Protein AF-A0AAV6MCG4-F1 (afdb_monomer_lite)

Secondary structure (DSSP, 8-state):
-HHHHHHHTTSS------SSGGG-SS-----SS-B-SS-GGGSB-HHHHHHHHHHHHTTPPPPS-TTSTT-S---TT----S--HHHHHHHHHHH--

Radius of gyration: 13.66 Å; chains: 1; bounding box: 37×23×35 Å

Structure (mmCIF, N/CA/C/O backbone):
data_AF-A0AAV6MCG4-F1
#
_entry.id   AF-A0AAV6MCG4-F1
#
loop_
_atom_site.group_PDB
_atom_site.id
_atom_site.type_symbol
_atom_site.label_atom_id
_atom_site.label_alt_id
_atom_site.label_comp_id
_atom_site.label_asym_id
_atom_site.label_entity_id
_atom_site.label_seq_id
_atom_site.pdbx_PDB_ins_code
_atom_site.Cartn_x
_atom_site.Cartn_y
_atom_site.Cartn_z
_atom_site.occupancy
_atom_site.B_iso_or_equiv
_atom_site.auth_seq_id
_atom_site.auth_comp_id
_atom_site.auth_asym_id
_atom_site.auth_atom_id
_atom_site.pdbx_PDB_model_num
ATOM 1 N N . MET A 1 1 ? 3.632 10.395 3.643 1.00 73.31 1 MET A N 1
ATOM 2 C CA . MET A 1 1 ? 4.160 9.580 2.519 1.00 73.31 1 MET A CA 1
ATOM 3 C C . MET A 1 1 ? 2.946 9.158 1.725 1.00 73.31 1 MET A C 1
ATOM 5 O O . MET A 1 1 ? 2.033 8.630 2.344 1.00 73.31 1 MET A O 1
ATOM 9 N N . ARG A 1 2 ? 2.938 9.380 0.406 1.00 88.75 2 ARG A N 1
ATOM 10 C CA . ARG A 1 2 ? 1.736 9.246 -0.433 1.00 88.75 2 ARG A CA 1
ATOM 11 C C . ARG A 1 2 ? 1.072 7.871 -0.396 1.00 88.75 2 ARG A C 1
ATOM 13 O O . ARG A 1 2 ? -0.136 7.799 -0.520 1.00 88.75 2 ARG A O 1
ATOM 20 N N . ALA A 1 3 ? 1.822 6.801 -0.139 1.00 91.38 3 ALA A N 1
ATOM 21 C CA . ALA A 1 3 ? 1.252 5.460 -0.033 1.00 91.38 3 ALA A CA 1
ATOM 22 C C . ALA A 1 3 ? 0.146 5.341 1.040 1.00 91.38 3 ALA A C 1
ATOM 24 O O . ALA A 1 3 ? -0.876 4.711 0.789 1.00 91.38 3 ALA A O 1
ATOM 25 N N . PHE A 1 4 ? 0.308 5.987 2.203 1.00 92.62 4 PHE A N 1
ATOM 26 C CA . PHE A 1 4 ? -0.755 6.032 3.217 1.00 92.62 4 PHE A CA 1
ATOM 27 C C . PHE A 1 4 ? -1.950 6.856 2.728 1.00 92.62 4 PHE A C 1
ATOM 29 O O . PHE A 1 4 ? -3.073 6.382 2.816 1.00 92.62 4 PHE A O 1
ATOM 36 N N . GLU A 1 5 ? -1.703 8.025 2.129 1.00 94.38 5 GLU A N 1
ATOM 37 C CA . GLU A 1 5 ? -2.747 8.894 1.556 1.00 94.38 5 GLU A CA 1
ATOM 38 C C . GLU A 1 5 ? -3.571 8.157 0.480 1.00 94.38 5 GLU A C 1
ATOM 40 O O . GLU A 1 5 ? -4.787 8.311 0.416 1.00 94.38 5 GLU A O 1
ATOM 45 N N . THR A 1 6 ? -2.938 7.306 -0.337 1.00 95.06 6 THR A N 1
ATOM 46 C CA . THR A 1 6 ? -3.628 6.461 -1.322 1.00 95.06 6 THR A CA 1
ATOM 47 C C . THR A 1 6 ? -4.578 5.467 -0.652 1.00 95.06 6 THR A C 1
ATOM 49 O O . THR A 1 6 ? -5.700 5.300 -1.130 1.00 95.06 6 THR A O 1
ATOM 52 N N . TRP A 1 7 ? -4.177 4.826 0.450 1.00 95.31 7 TRP A N 1
ATOM 53 C CA . TRP A 1 7 ? -5.071 3.940 1.202 1.00 95.31 7 TRP A CA 1
ATOM 54 C C . TRP A 1 7 ? -6.188 4.717 1.916 1.00 95.31 7 TRP A C 1
ATOM 56 O O . TRP A 1 7 ? -7.336 4.286 1.847 1.00 95.31 7 TRP A O 1
ATOM 66 N N . GLU A 1 8 ? -5.914 5.880 2.518 1.00 94.75 8 GLU A N 1
ATOM 67 C CA . GLU A 1 8 ? -6.956 6.741 3.123 1.00 94.75 8 GLU A CA 1
ATOM 68 C C . GLU A 1 8 ? -7.993 7.193 2.101 1.00 94.75 8 GLU A C 1
ATOM 70 O O . GLU A 1 8 ? -9.185 7.184 2.376 1.00 94.75 8 GLU A O 1
ATOM 75 N N . ALA A 1 9 ? -7.560 7.569 0.897 1.00 93.81 9 ALA A N 1
ATOM 76 C CA . ALA A 1 9 ? -8.462 8.058 -0.141 1.00 93.81 9 ALA A CA 1
ATOM 77 C C . ALA A 1 9 ? -9.412 6.975 -0.688 1.00 93.81 9 ALA A C 1
ATOM 79 O O . ALA A 1 9 ? -10.388 7.305 -1.360 1.00 93.81 9 ALA A O 1
ATOM 80 N N . ASN A 1 10 ? -9.119 5.695 -0.437 1.00 93.06 10 ASN A N 1
ATOM 81 C CA . ASN A 1 10 ? -9.840 4.550 -0.998 1.00 93.06 10 ASN A CA 1
ATOM 82 C C . ASN A 1 10 ? -10.440 3.617 0.066 1.00 93.06 10 ASN A C 1
ATOM 84 O O . ASN A 1 10 ? -10.999 2.575 -0.278 1.00 93.06 10 ASN A O 1
ATOM 88 N N . THR A 1 11 ? -10.322 3.978 1.343 1.00 90.88 11 THR A N 1
ATOM 89 C CA . THR A 1 11 ? -10.866 3.240 2.487 1.00 90.88 11 THR A CA 1
ATOM 90 C C . THR A 1 11 ? -11.438 4.230 3.503 1.00 90.88 11 THR A C 1
ATOM 92 O O . THR A 1 11 ? -11.350 5.439 3.327 1.00 90.88 11 THR A O 1
ATOM 95 N N . HIS A 1 12 ? -12.015 3.737 4.595 1.00 90.56 12 HIS A N 1
ATOM 96 C CA . HIS A 1 12 ? -12.406 4.574 5.734 1.00 90.56 12 HIS A CA 1
ATOM 97 C C . HIS A 1 12 ? -11.292 4.713 6.786 1.00 90.56 12 HIS A C 1
ATOM 99 O O . HIS A 1 12 ? -11.537 5.248 7.870 1.00 90.56 12 HIS A O 1
ATOM 105 N N . PHE A 1 13 ? -10.087 4.203 6.512 1.00 90.50 13 PHE A N 1
ATOM 106 C CA . PHE A 1 13 ? -8.962 4.346 7.426 1.00 90.50 13 PHE A CA 1
ATOM 107 C C . PHE A 1 13 ? -8.417 5.770 7.413 1.00 90.50 13 PHE A C 1
ATOM 109 O O . PHE A 1 13 ? -8.402 6.456 6.394 1.00 90.50 13 PHE A O 1
ATOM 116 N N . THR A 1 14 ? -7.898 6.175 8.565 1.00 91.81 14 THR A N 1
ATOM 117 C CA . THR A 1 14 ? -7.075 7.372 8.714 1.00 91.81 14 THR A CA 1
ATOM 118 C C . THR A 1 14 ? -5.756 6.959 9.338 1.00 91.81 14 THR A C 1
ATOM 120 O O . THR A 1 14 ? -5.749 6.293 10.375 1.00 91.81 14 THR A O 1
ATOM 123 N N . PHE A 1 15 ? -4.650 7.385 8.754 1.00 90.62 15 PHE A N 1
ATOM 124 C CA . PHE A 1 15 ? -3.312 7.192 9.273 1.00 90.62 15 PHE A CA 1
ATOM 125 C C . PHE A 1 15 ? -2.777 8.518 9.802 1.00 90.62 15 PHE A C 1
ATOM 127 O O . PHE A 1 15 ? -3.094 9.618 9.354 1.00 90.62 15 PHE A O 1
ATOM 134 N N . SER A 1 16 ? -1.918 8.416 10.804 1.00 90.44 16 SER A N 1
ATOM 135 C CA . SER A 1 16 ? -1.179 9.563 11.302 1.00 90.44 16 SER A CA 1
ATOM 136 C C . SER A 1 16 ? 0.242 9.136 11.609 1.00 90.44 16 SER A C 1
ATOM 138 O O . SER A 1 16 ? 0.503 8.010 12.036 1.00 90.44 16 SER A O 1
ATOM 140 N N . GLN A 1 17 ? 1.193 10.028 11.348 1.00 88.06 17 GLN A N 1
ATOM 141 C CA . GLN A 1 17 ? 2.580 9.741 11.658 1.00 88.06 17 GLN A CA 1
ATOM 142 C C . GLN A 1 17 ? 2.797 9.868 13.166 1.00 88.06 17 GLN A C 1
ATOM 144 O O . GLN A 1 17 ? 2.676 10.952 13.736 1.00 88.06 17 GLN A O 1
ATOM 149 N N . SER A 1 18 ? 3.186 8.767 13.803 1.00 86.44 18 SER A N 1
ATOM 150 C CA . SER A 1 18 ? 3.647 8.791 15.187 1.00 86.44 18 SER A CA 1
ATOM 151 C C . SER A 1 18 ? 5.115 9.220 15.268 1.00 86.44 18 SER A C 1
ATOM 153 O O . SER A 1 18 ? 5.963 8.746 14.512 1.00 86.44 18 SER A O 1
ATOM 155 N N . ALA A 1 19 ? 5.440 10.073 16.244 1.00 84.31 19 ALA A N 1
ATOM 156 C CA . ALA A 1 19 ? 6.819 10.455 16.558 1.00 84.31 19 ALA A CA 1
ATOM 157 C C . ALA A 1 19 ? 7.591 9.367 17.334 1.00 84.31 19 ALA A C 1
ATOM 159 O O . ALA A 1 19 ? 8.792 9.507 17.565 1.00 84.31 19 ALA A O 1
ATOM 160 N N . ARG A 1 20 ? 6.911 8.303 17.786 1.00 80.06 20 ARG A N 1
ATOM 161 C CA . ARG A 1 20 ? 7.501 7.208 18.566 1.00 80.06 20 ARG A CA 1
ATOM 162 C C . ARG A 1 20 ? 7.076 5.858 18.009 1.00 80.06 20 ARG A C 1
ATOM 164 O O . ARG A 1 20 ? 5.896 5.627 17.761 1.00 80.06 20 ARG A O 1
ATOM 171 N N . VAL A 1 21 ? 8.039 4.945 17.902 1.00 75.94 21 VAL A N 1
ATOM 172 C CA . VAL A 1 21 ? 7.797 3.567 17.444 1.00 75.94 21 VAL A CA 1
ATOM 173 C C . VAL A 1 21 ? 6.885 2.804 18.409 1.00 75.94 21 VAL A C 1
ATOM 175 O O . VAL A 1 21 ? 6.076 2.005 17.967 1.00 75.94 21 VAL A O 1
ATOM 178 N N . GLN A 1 22 ? 6.951 3.084 19.718 1.00 80.69 22 GLN A N 1
ATOM 179 C CA . GLN A 1 22 ? 6.136 2.370 20.716 1.00 80.69 22 GLN A CA 1
ATOM 180 C C . GLN A 1 22 ? 4.628 2.648 20.617 1.00 80.69 22 GLN A C 1
ATOM 182 O O . GLN A 1 22 ? 3.848 1.949 21.253 1.00 80.69 22 GLN A O 1
ATOM 187 N N . THR A 1 23 ? 4.223 3.688 19.888 1.00 76.56 23 THR A N 1
ATOM 188 C CA . THR A 1 23 ? 2.819 4.106 19.760 1.00 76.56 23 THR A CA 1
ATOM 189 C C . THR A 1 23 ? 2.311 4.009 18.325 1.00 76.56 23 THR A C 1
ATOM 191 O O . THR A 1 23 ? 1.244 4.532 18.034 1.00 76.56 23 THR A O 1
ATOM 194 N N . ALA A 1 24 ? 3.090 3.417 17.417 1.00 79.44 24 ALA A N 1
ATOM 195 C CA . ALA A 1 24 ? 2.686 3.213 16.033 1.00 79.44 24 ALA A CA 1
ATOM 196 C C . ALA A 1 24 ? 2.065 1.822 15.866 1.00 79.44 24 ALA A C 1
ATOM 198 O O . ALA A 1 24 ? 2.649 0.840 16.320 1.00 79.44 24 ALA A O 1
ATOM 199 N N . ASP A 1 25 ? 0.933 1.738 15.167 1.00 78.75 25 ASP A N 1
ATOM 200 C CA . ASP A 1 25 ? 0.317 0.452 14.809 1.00 78.75 25 ASP A CA 1
ATOM 201 C C . ASP A 1 25 ? 1.079 -0.248 13.672 1.00 78.75 25 ASP A C 1
ATOM 203 O O . ASP A 1 25 ? 1.174 -1.472 13.630 1.00 78.75 25 ASP A O 1
ATOM 207 N N . ILE A 1 26 ? 1.670 0.538 12.764 1.00 77.62 26 ILE A N 1
ATOM 208 C CA . ILE A 1 26 ? 2.469 0.057 11.633 1.00 77.62 26 ILE A CA 1
ATOM 209 C C . ILE A 1 26 ? 3.857 0.696 11.707 1.00 77.62 26 ILE A C 1
ATOM 211 O O . ILE A 1 26 ? 3.999 1.921 11.657 1.00 77.62 26 ILE A O 1
ATOM 215 N N . LEU A 1 27 ? 4.896 -0.139 11.791 1.00 78.81 27 LEU A N 1
ATOM 216 C CA . LEU A 1 27 ? 6.290 0.279 11.659 1.00 78.81 27 LEU A CA 1
ATOM 217 C C . LEU A 1 27 ? 6.769 0.009 10.230 1.00 78.81 27 LEU A C 1
ATOM 219 O O . LEU A 1 27 ? 6.749 -1.128 9.774 1.00 78.81 27 LEU A O 1
ATOM 223 N N . PHE A 1 28 ? 7.249 1.048 9.548 1.00 75.12 28 PHE A N 1
ATOM 224 C CA . PHE A 1 28 ? 7.831 0.940 8.212 1.00 75.12 28 PHE A CA 1
ATOM 225 C C . PHE A 1 28 ? 9.333 1.237 8.279 1.00 75.12 28 PHE A C 1
ATOM 227 O O . PHE A 1 28 ? 9.731 2.364 8.582 1.00 75.12 28 PHE A O 1
ATOM 234 N N . SER A 1 29 ? 10.173 0.234 8.023 1.00 73.94 29 SER A N 1
ATOM 235 C CA . SER A 1 29 ? 11.636 0.361 8.029 1.00 73.94 29 SER A CA 1
ATOM 236 C C . SER A 1 29 ? 12.231 -0.012 6.677 1.00 73.94 29 SER A C 1
ATOM 238 O O . SER A 1 29 ? 11.757 -0.931 6.017 1.00 73.94 29 SER A O 1
ATOM 240 N N . LEU A 1 30 ? 13.301 0.681 6.285 1.00 69.12 30 LEU A N 1
ATOM 241 C CA . LEU A 1 30 ? 14.010 0.433 5.034 1.00 69.12 30 LEU A CA 1
ATOM 242 C C . LEU A 1 30 ? 15.357 -0.224 5.304 1.00 69.12 30 LEU A C 1
ATOM 244 O O . LEU A 1 30 ? 16.178 0.306 6.049 1.00 69.12 30 LEU A O 1
ATOM 248 N N . GLU A 1 31 ? 15.572 -1.359 4.654 1.00 65.38 31 GLU A N 1
ATOM 249 C CA . GLU A 1 31 ? 16.837 -2.093 4.621 1.00 65.38 31 GLU A CA 1
ATOM 250 C C . GLU A 1 31 ? 17.595 -1.795 3.306 1.00 65.38 31 GLU A C 1
ATOM 252 O O . GLU A 1 31 ? 17.132 -0.997 2.485 1.00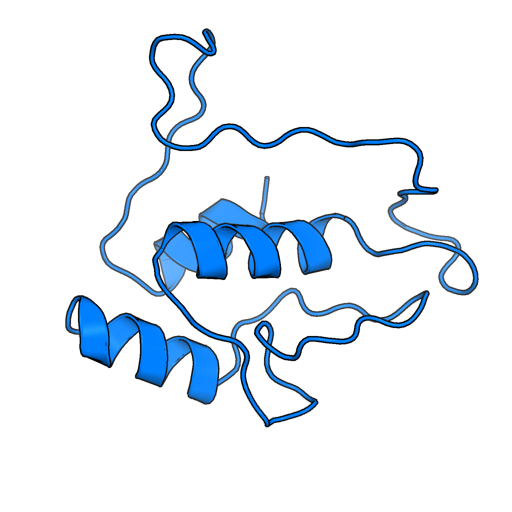 65.38 31 GLU A O 1
ATOM 257 N N . LYS A 1 32 ? 18.773 -2.425 3.149 1.00 56.47 32 LYS A N 1
ATOM 258 C CA . LYS A 1 32 ? 19.922 -2.220 2.223 1.00 56.47 32 LYS A CA 1
ATOM 259 C C . LYS A 1 32 ? 19.657 -2.050 0.704 1.00 56.47 32 LYS A C 1
ATOM 261 O O . LYS A 1 32 ? 20.584 -2.161 -0.095 1.00 56.47 32 LYS A O 1
ATOM 266 N N . GLU A 1 33 ? 18.441 -1.780 0.267 1.00 61.50 33 GLU A N 1
ATOM 267 C CA . GLU A 1 33 ? 18.111 -1.608 -1.145 1.00 61.50 33 GLU A CA 1
ATOM 268 C C . GLU A 1 33 ? 18.419 -0.201 -1.672 1.00 61.50 33 GLU A C 1
ATOM 270 O O . GLU A 1 33 ? 18.511 0.792 -0.942 1.00 61.50 33 GLU A O 1
ATOM 275 N N . THR A 1 34 ? 18.584 -0.106 -2.993 1.00 63.72 34 THR A N 1
ATOM 276 C CA . THR A 1 34 ? 18.844 1.171 -3.665 1.00 63.72 34 THR A CA 1
ATOM 277 C C . THR A 1 34 ? 17.521 1.864 -3.990 1.00 63.72 34 TH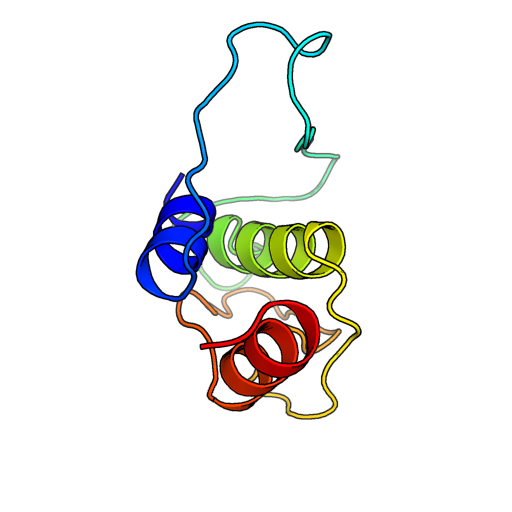R A C 1
ATOM 279 O O . THR A 1 34 ? 16.973 1.724 -5.081 1.00 63.72 34 THR A O 1
ATOM 282 N N . TRP A 1 35 ? 17.008 2.635 -3.036 1.00 62.56 35 TRP A N 1
ATOM 283 C CA . TRP A 1 35 ? 15.775 3.414 -3.182 1.00 62.56 35 TRP A CA 1
ATOM 284 C C . TRP A 1 35 ? 16.020 4.735 -3.919 1.00 62.56 35 TRP A C 1
ATOM 286 O O . TRP A 1 35 ? 17.099 5.332 -3.821 1.00 62.56 35 TRP A O 1
ATOM 296 N N . GLY A 1 36 ? 15.035 5.243 -4.656 1.00 59.50 36 GLY A N 1
ATOM 297 C CA . GLY A 1 36 ? 15.126 6.590 -5.218 1.00 59.50 36 GLY A CA 1
ATOM 298 C C . GLY A 1 36 ? 13.892 7.021 -5.997 1.00 59.50 36 GLY A C 1
ATOM 299 O O . GLY A 1 36 ? 13.196 6.201 -6.577 1.00 59.50 36 GLY A O 1
ATOM 300 N N . ARG A 1 37 ? 13.658 8.336 -6.031 1.00 54.72 37 ARG A N 1
ATOM 301 C CA . ARG A 1 37 ? 12.700 8.991 -6.930 1.00 54.72 37 ARG A CA 1
ATOM 302 C C . ARG A 1 37 ? 13.510 9.536 -8.115 1.00 54.72 37 ARG A C 1
ATOM 304 O O . ARG A 1 37 ? 14.295 10.459 -7.917 1.00 54.72 37 ARG A O 1
ATOM 311 N N . GLY A 1 38 ? 13.416 8.941 -9.306 1.00 65.00 38 GLY A N 1
ATOM 312 C CA . GLY A 1 38 ? 14.245 9.323 -10.469 1.00 65.00 38 GLY A CA 1
ATOM 313 C C . GLY A 1 38 ? 14.955 8.134 -11.124 1.00 65.00 38 GLY A C 1
ATOM 314 O O . GLY A 1 38 ? 14.375 7.061 -11.128 1.00 65.00 38 GLY A O 1
ATOM 315 N N . VAL A 1 39 ? 16.158 8.340 -11.706 1.00 53.84 39 VAL A N 1
ATOM 316 C CA . VAL A 1 39 ? 16.965 7.377 -12.520 1.00 53.84 39 VAL A CA 1
ATOM 317 C C . VAL A 1 39 ? 16.353 5.963 -12.616 1.00 53.84 39 VAL A C 1
ATOM 319 O O . VAL A 1 39 ? 16.733 5.074 -11.851 1.00 53.84 39 VAL A O 1
ATOM 322 N N . PRO A 1 40 ? 15.384 5.763 -13.533 1.00 56.19 40 PRO A N 1
ATOM 323 C CA . PRO A 1 40 ? 14.359 4.729 -13.374 1.00 56.19 40 PRO A CA 1
ATOM 324 C C . PRO A 1 40 ? 14.908 3.305 -13.383 1.00 56.19 40 PRO A C 1
ATOM 326 O O . PRO A 1 40 ? 14.406 2.431 -12.697 1.00 56.19 40 PRO A O 1
ATOM 329 N N . PHE A 1 41 ? 15.967 3.043 -14.139 1.00 60.25 41 PHE A N 1
ATOM 330 C CA . PHE A 1 41 ? 16.246 1.679 -14.586 1.00 60.25 41 PHE A CA 1
ATOM 331 C C . PHE A 1 41 ? 17.008 0.792 -13.589 1.00 60.25 41 PHE A C 1
ATOM 333 O O . PHE A 1 41 ? 17.201 -0.383 -13.880 1.00 60.25 41 PHE A O 1
ATOM 340 N N . LEU A 1 42 ? 17.445 1.317 -12.435 1.00 64.69 42 LEU A N 1
ATOM 341 C CA . LEU A 1 42 ? 18.257 0.565 -11.456 1.00 64.69 42 LEU A CA 1
ATOM 342 C C . LEU A 1 42 ? 17.778 0.699 -10.001 1.00 64.69 42 LEU A C 1
ATOM 344 O O . LEU A 1 42 ? 18.531 0.388 -9.079 1.00 64.69 42 LEU A O 1
ATOM 348 N N . ARG A 1 43 ? 16.571 1.224 -9.767 1.00 74.06 43 ARG A N 1
ATOM 349 C CA . ARG A 1 43 ? 16.047 1.449 -8.412 1.00 74.06 43 ARG A CA 1
ATOM 350 C C . ARG A 1 43 ? 14.619 0.953 -8.287 1.00 74.06 43 ARG A C 1
AT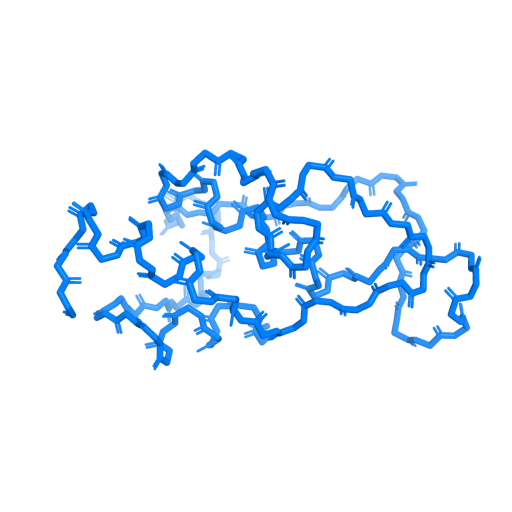OM 352 O O . ARG A 1 43 ? 13.850 1.010 -9.248 1.00 74.06 43 ARG A O 1
ATOM 359 N N . TYR A 1 44 ? 14.278 0.488 -7.092 1.00 79.25 44 TYR A N 1
ATOM 360 C CA . TYR A 1 44 ? 12.889 0.259 -6.721 1.00 79.25 44 TYR A CA 1
ATOM 361 C C . TYR A 1 44 ? 12.235 1.592 -6.369 1.00 79.25 44 TYR A C 1
ATOM 363 O O . TYR A 1 44 ? 12.823 2.426 -5.667 1.00 79.25 44 TYR A O 1
ATOM 371 N N . ASP A 1 45 ? 11.013 1.784 -6.856 1.00 85.81 45 ASP A N 1
ATOM 372 C CA . ASP A 1 45 ? 10.198 2.920 -6.461 1.00 85.81 45 ASP A CA 1
ATOM 373 C C . ASP A 1 45 ? 9.675 2.698 -5.035 1.00 85.81 45 ASP A C 1
ATOM 375 O O . ASP A 1 45 ? 8.886 1.791 -4.765 1.00 85.81 45 ASP A O 1
ATOM 379 N N . LEU A 1 46 ? 10.163 3.523 -4.108 1.00 86.12 46 LEU A N 1
ATOM 380 C CA . LEU A 1 46 ? 9.861 3.403 -2.682 1.00 86.12 46 LEU A CA 1
ATOM 381 C C . LEU A 1 46 ? 8.362 3.559 -2.389 1.00 86.12 46 LEU A C 1
ATOM 383 O O . LEU A 1 46 ? 7.849 2.905 -1.489 1.00 86.12 46 LEU A O 1
ATOM 387 N N . GLU A 1 47 ? 7.666 4.425 -3.127 1.00 89.88 47 GLU A N 1
ATOM 388 C CA . GLU A 1 47 ? 6.230 4.646 -2.934 1.00 89.88 47 GLU A CA 1
ATOM 389 C C . GLU A 1 47 ? 5.429 3.403 -3.327 1.00 89.88 47 GLU A C 1
ATOM 391 O O . GLU A 1 47 ? 4.541 2.992 -2.587 1.00 89.88 47 GLU A O 1
ATOM 396 N N . SER A 1 48 ? 5.811 2.762 -4.429 1.00 90.94 48 SER A N 1
ATOM 397 C CA . SER A 1 48 ? 5.187 1.537 -4.927 1.00 90.94 48 SER A CA 1
ATOM 398 C C . SER A 1 48 ? 5.395 0.353 -3.981 1.00 90.94 48 SER A C 1
ATOM 400 O O . SER A 1 48 ? 4.449 -0.381 -3.702 1.00 90.94 48 SER A O 1
ATOM 402 N N . VAL A 1 49 ? 6.610 0.182 -3.443 1.00 90.62 49 VAL A N 1
ATOM 403 C CA . VAL A 1 49 ? 6.876 -0.856 -2.431 1.00 90.62 49 VAL A CA 1
ATOM 404 C C . VAL A 1 49 ? 6.133 -0.549 -1.133 1.00 90.62 49 VAL A C 1
ATOM 406 O O . VAL A 1 49 ? 5.485 -1.428 -0.580 1.00 90.62 49 VAL A O 1
ATOM 409 N N . ALA A 1 50 ? 6.148 0.703 -0.668 1.00 92.06 50 ALA A N 1
ATOM 410 C CA . ALA A 1 50 ? 5.409 1.074 0.534 1.00 92.06 50 ALA A CA 1
ATOM 411 C C . ALA A 1 50 ? 3.903 0.817 0.396 1.00 92.06 50 ALA A C 1
ATOM 413 O O . ALA A 1 50 ? 3.284 0.321 1.333 1.00 92.06 50 ALA A O 1
ATOM 414 N N . LEU A 1 51 ? 3.315 1.119 -0.766 1.00 94.88 51 LEU A N 1
ATOM 415 C CA . LEU A 1 51 ? 1.897 0.880 -1.021 1.00 94.88 51 LEU A CA 1
ATOM 416 C C . LEU A 1 51 ? 1.545 -0.616 -0.939 1.00 94.88 51 LEU A C 1
ATOM 418 O O . LEU A 1 51 ? 0.520 -0.948 -0.345 1.00 94.88 51 LEU A O 1
ATOM 422 N N . HIS A 1 52 ? 2.422 -1.489 -1.452 1.00 95.44 52 HIS A N 1
ATOM 423 C CA . HIS A 1 52 ? 2.306 -2.951 -1.367 1.00 95.44 52 HIS A CA 1
ATOM 424 C C . HIS A 1 52 ? 2.371 -3.463 0.078 1.00 95.44 52 HIS A C 1
ATOM 426 O O . HIS A 1 52 ? 1.463 -4.152 0.538 1.00 95.44 52 HIS A O 1
ATOM 432 N N . GLU A 1 53 ? 3.401 -3.072 0.831 1.00 93.75 53 GLU A N 1
ATOM 433 C CA . GLU A 1 53 ? 3.582 -3.546 2.209 1.00 93.75 53 GLU A CA 1
ATOM 434 C C . GLU A 1 53 ? 2.489 -3.034 3.157 1.00 93.75 53 GLU A C 1
ATOM 436 O O . GLU A 1 53 ? 2.067 -3.746 4.069 1.00 93.75 53 GLU A O 1
ATOM 441 N N . ILE A 1 54 ? 1.969 -1.820 2.932 1.00 95.00 54 ILE A N 1
ATOM 442 C CA . ILE A 1 54 ? 0.797 -1.339 3.676 1.00 95.00 54 ILE A CA 1
ATOM 443 C C . ILE A 1 54 ? -0.423 -2.217 3.366 1.00 95.00 54 ILE A C 1
ATOM 445 O O . ILE A 1 54 ? -1.173 -2.536 4.282 1.00 95.00 54 ILE A O 1
ATOM 449 N N . GLY A 1 55 ? -0.599 -2.678 2.123 1.00 96.25 55 GLY A N 1
ATOM 450 C CA . GLY A 1 55 ? -1.650 -3.640 1.782 1.00 96.25 55 GLY A CA 1
ATOM 451 C C . GLY A 1 55 ? -1.557 -4.928 2.609 1.00 96.25 55 GLY A C 1
ATOM 452 O O . GLY A 1 55 ? -2.560 -5.367 3.171 1.00 96.25 55 GLY A O 1
ATOM 453 N N . HIS A 1 56 ? -0.354 -5.486 2.780 1.00 96.44 56 HIS A N 1
ATOM 454 C CA . HIS A 1 56 ? -0.133 -6.625 3.681 1.00 96.44 56 HIS A CA 1
ATOM 455 C C . HIS A 1 56 ? -0.442 -6.303 5.144 1.00 96.44 56 HIS A C 1
ATOM 457 O O . HIS A 1 56 ? -1.077 -7.111 5.823 1.00 96.44 56 HIS A O 1
ATOM 463 N N . ALA A 1 57 ? -0.048 -5.124 5.630 1.00 94.25 57 ALA A N 1
ATOM 464 C CA . ALA A 1 57 ? -0.383 -4.679 6.984 1.00 94.25 57 ALA A CA 1
ATOM 465 C C . ALA A 1 57 ? -1.904 -4.533 7.195 1.00 94.25 57 ALA A C 1
ATOM 467 O O . ALA A 1 57 ? -2.397 -4.765 8.297 1.00 94.25 57 ALA A O 1
ATOM 468 N N . LEU A 1 58 ? -2.649 -4.211 6.132 1.00 94.69 58 LEU A N 1
ATOM 469 C CA . LEU A 1 58 ? -4.115 -4.183 6.092 1.00 94.69 58 LEU A CA 1
ATOM 470 C C . LEU A 1 58 ? -4.745 -5.562 5.804 1.00 94.69 58 LEU A C 1
ATOM 472 O O . LEU A 1 58 ? -5.955 -5.667 5.635 1.00 94.69 58 LEU A O 1
ATOM 476 N N . GLY A 1 59 ? -3.957 -6.637 5.744 1.00 95.88 59 GLY A N 1
ATOM 477 C CA . GLY A 1 59 ? -4.458 -8.007 5.616 1.00 95.88 59 GLY A CA 1
ATOM 478 C C . GLY A 1 59 ? -4.687 -8.503 4.186 1.00 95.88 59 GLY A C 1
ATOM 479 O O . GLY A 1 59 ? -5.281 -9.568 4.012 1.00 95.88 59 GLY A O 1
ATOM 480 N N . LEU A 1 60 ? -4.220 -7.787 3.158 1.00 97.56 60 LEU A N 1
ATOM 481 C CA . LEU A 1 60 ? -4.320 -8.255 1.774 1.00 97.56 60 LEU A CA 1
ATOM 482 C C . LEU A 1 60 ? -3.254 -9.317 1.483 1.00 97.56 60 LEU A C 1
ATOM 484 O O . LEU A 1 60 ? -2.087 -9.188 1.856 1.00 97.56 60 LEU A O 1
ATOM 488 N N . ALA A 1 61 ? -3.658 -10.362 0.764 1.00 97.31 61 ALA A N 1
ATOM 489 C CA . ALA A 1 61 ? -2.742 -11.330 0.173 1.00 97.31 61 ALA A CA 1
ATOM 490 C C . ALA A 1 61 ? -2.230 -10.836 -1.188 1.00 97.31 61 ALA A C 1
ATOM 492 O O . ALA A 1 61 ? -2.760 -9.886 -1.763 1.00 97.31 61 ALA A O 1
ATOM 493 N N . HIS A 1 62 ? -1.215 -11.517 -1.722 1.00 98.00 62 HIS A N 1
ATOM 494 C CA . HIS A 1 62 ? -0.752 -11.260 -3.080 1.00 98.00 62 HIS A CA 1
ATOM 495 C C . HIS A 1 62 ? -1.870 -11.449 -4.116 1.00 98.00 62 HIS A C 1
ATOM 497 O O . HIS A 1 62 ? -2.620 -12.427 -4.069 1.00 98.00 62 HIS A O 1
ATOM 503 N N . SER A 1 63 ? -1.914 -10.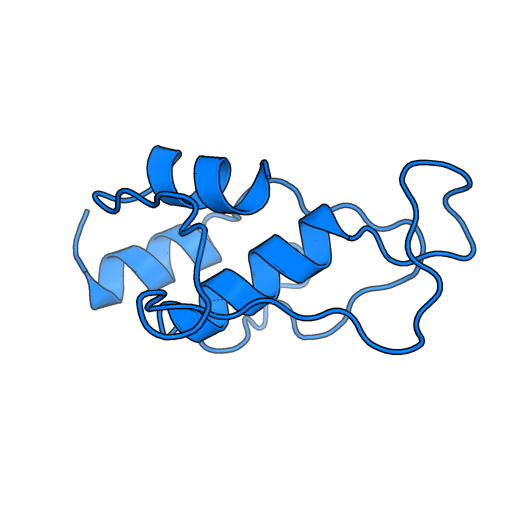547 -5.094 1.00 97.69 63 SER A N 1
ATOM 504 C CA . SER A 1 63 ? -2.751 -10.660 -6.285 1.00 97.69 63 SER A CA 1
ATOM 505 C C . SER A 1 63 ? -2.055 -11.496 -7.360 1.00 97.69 63 SER A C 1
ATOM 507 O O . SER A 1 63 ? -0.829 -11.499 -7.477 1.00 97.69 63 SER A O 1
ATOM 509 N N . ASN A 1 64 ? -2.851 -12.158 -8.202 1.00 97.44 64 ASN A N 1
ATOM 510 C CA . ASN A 1 64 ? -2.378 -12.810 -9.425 1.00 97.44 64 ASN A CA 1
ATOM 511 C C . ASN A 1 64 ? -2.431 -11.885 -10.659 1.00 97.44 64 ASN A C 1
ATOM 513 O O . ASN A 1 64 ? -2.089 -12.310 -11.766 1.00 97.44 64 ASN A O 1
ATOM 517 N N . ILE A 1 65 ? -2.866 -10.632 -10.495 1.00 97.38 65 ILE A N 1
ATOM 518 C CA . ILE A 1 65 ? -2.964 -9.642 -11.570 1.00 97.38 65 ILE A CA 1
ATOM 519 C C . ILE A 1 65 ? -1.697 -8.797 -11.578 1.00 97.38 65 ILE A C 1
ATOM 521 O O . ILE A 1 65 ? -1.450 -8.030 -10.657 1.00 97.38 65 ILE A O 1
ATOM 525 N N . LYS A 1 66 ? -0.905 -8.900 -12.652 1.00 95.00 66 LYS A N 1
ATOM 526 C CA . LYS A 1 66 ? 0.398 -8.221 -12.777 1.00 95.00 66 LYS A CA 1
ATOM 527 C C . LYS A 1 66 ? 0.343 -6.713 -12.571 1.00 95.00 66 LYS A C 1
ATOM 529 O O . LYS A 1 66 ? 1.322 -6.136 -12.106 1.00 95.00 66 LYS A O 1
ATOM 534 N N . ASP A 1 67 ? -0.774 -6.085 -12.916 1.00 94.44 67 ASP A N 1
ATOM 535 C CA . ASP A 1 67 ? -0.953 -4.639 -12.811 1.00 94.44 67 ASP A CA 1
ATOM 536 C C . ASP A 1 67 ? -1.426 -4.194 -11.421 1.00 94.44 67 ASP A C 1
ATOM 538 O O . ASP A 1 67 ? -1.214 -3.034 -11.072 1.00 94.44 67 ASP A O 1
ATOM 542 N N . ALA A 1 68 ? -1.905 -5.116 -10.579 1.00 97.25 68 ALA A N 1
ATOM 543 C CA . ALA A 1 68 ? -2.281 -4.831 -9.199 1.00 97.25 68 ALA A CA 1
ATOM 544 C C . ALA A 1 68 ? -1.085 -4.414 -8.340 1.00 97.25 68 ALA A C 1
ATOM 546 O O . ALA A 1 68 ? 0.059 -4.815 -8.598 1.00 97.25 68 ALA A O 1
ATOM 547 N N . VAL A 1 69 ? -1.348 -3.601 -7.319 1.00 97.00 69 VAL A N 1
ATOM 548 C CA . VAL A 1 69 ? -0.341 -3.231 -6.323 1.00 97.00 69 VAL A CA 1
ATOM 549 C C . VAL A 1 69 ? 0.109 -4.475 -5.577 1.00 97.00 69 VAL A C 1
ATOM 551 O O . VAL A 1 69 ? 1.311 -4.665 -5.423 1.00 97.00 69 VAL A O 1
ATOM 554 N N . MET A 1 70 ? -0.817 -5.369 -5.217 1.00 97.62 70 MET A N 1
ATOM 555 C CA . MET A 1 70 ? -0.507 -6.601 -4.487 1.00 97.62 70 MET A CA 1
ATOM 556 C C . MET A 1 70 ? 0.152 -7.703 -5.337 1.00 97.62 70 MET A C 1
ATOM 558 O O . MET A 1 70 ? 0.319 -8.824 -4.862 1.00 97.62 70 MET A O 1
ATOM 562 N N . TRP A 1 71 ? 0.555 -7.440 -6.583 1.00 97.06 71 TRP A N 1
ATOM 563 C CA . TRP A 1 71 ? 1.350 -8.399 -7.360 1.00 97.06 71 TRP A CA 1
ATOM 564 C C . TRP A 1 71 ? 2.733 -8.626 -6.706 1.00 97.06 71 TRP A C 1
ATOM 566 O O . TRP A 1 71 ? 3.434 -7.649 -6.442 1.00 97.06 71 TRP A O 1
ATOM 576 N N . PRO A 1 72 ? 3.184 -9.879 -6.486 1.00 94.25 72 PRO A N 1
ATOM 577 C CA . PRO A 1 72 ? 4.372 -10.205 -5.679 1.00 94.25 72 PRO A CA 1
ATOM 578 C C . PRO A 1 72 ? 5.726 -9.828 -6.300 1.00 94.25 72 PRO A C 1
ATOM 580 O O . PRO A 1 72 ? 6.771 -10.081 -5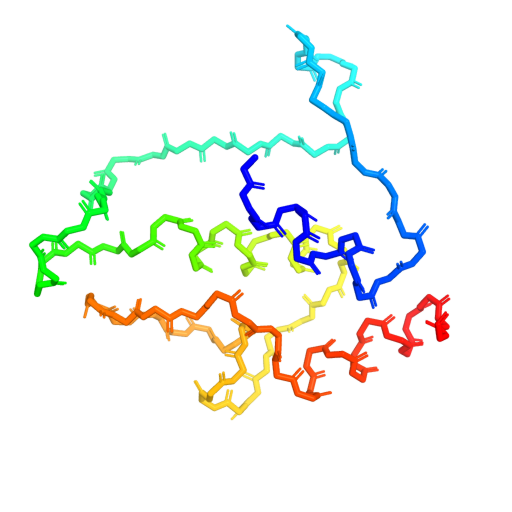.701 1.00 94.25 72 PRO A O 1
ATOM 583 N N . HIS A 1 73 ? 5.755 -9.291 -7.523 1.00 89.56 73 HIS A N 1
ATOM 584 C CA . HIS A 1 73 ? 7.008 -8.973 -8.209 1.00 89.56 73 HIS A CA 1
ATOM 585 C C . HIS A 1 73 ? 7.047 -7.518 -8.674 1.00 89.56 73 HIS A C 1
ATOM 587 O O . HIS A 1 73 ? 6.258 -7.100 -9.520 1.00 89.56 73 HIS A O 1
ATOM 593 N N . MET A 1 74 ? 8.039 -6.771 -8.192 1.00 84.62 74 MET A N 1
ATOM 594 C CA . MET A 1 74 ? 8.352 -5.424 -8.659 1.00 84.62 74 MET A CA 1
ATOM 595 C C . MET A 1 74 ? 9.646 -5.456 -9.472 1.00 84.62 74 MET A C 1
ATOM 597 O O . MET A 1 74 ? 10.641 -6.018 -9.025 1.00 84.62 74 MET A O 1
ATOM 601 N N . ASN A 1 75 ? 9.649 -4.833 -10.650 1.00 83.75 75 ASN A N 1
ATOM 602 C CA . ASN A 1 75 ? 10.871 -4.623 -11.430 1.00 83.75 75 ASN A CA 1
ATOM 603 C C . ASN A 1 75 ? 11.413 -3.206 -11.195 1.00 83.75 75 ASN A C 1
ATOM 605 O O . ASN A 1 75 ? 10.661 -2.296 -10.841 1.00 83.75 75 ASN A O 1
ATOM 609 N N . PHE A 1 76 ? 12.706 -2.993 -11.450 1.00 80.88 76 PHE A N 1
ATOM 610 C CA . PHE A 1 76 ? 13.290 -1.651 -11.413 1.00 80.88 76 PHE A CA 1
ATOM 611 C C . PHE A 1 76 ? 12.556 -0.693 -12.358 1.00 80.88 76 PHE A C 1
ATOM 613 O O . PHE A 1 76 ? 12.212 -1.054 -13.485 1.00 80.88 76 PHE A O 1
ATOM 620 N N . GLY A 1 77 ? 12.319 0.531 -11.889 1.00 78.62 77 GLY A N 1
ATOM 621 C CA . GLY A 1 77 ? 11.675 1.585 -12.677 1.00 78.62 77 GLY A CA 1
ATOM 622 C C . GLY A 1 77 ? 10.176 1.422 -12.895 1.00 78.62 77 GLY A C 1
ATOM 623 O O . GLY A 1 77 ? 9.573 2.283 -13.533 1.00 78.62 77 GLY A O 1
ATOM 624 N N . VAL A 1 78 ? 9.567 0.358 -12.366 1.00 85.38 78 VAL A N 1
ATOM 625 C CA . VAL A 1 78 ? 8.111 0.219 -12.334 1.00 85.38 78 VAL A CA 1
ATOM 626 C C . VAL A 1 78 ? 7.553 1.092 -11.217 1.00 85.38 78 VAL A C 1
ATOM 628 O O . VAL A 1 78 ? 8.053 1.077 -10.094 1.00 85.38 78 VAL A O 1
ATOM 631 N N . GLN A 1 79 ? 6.502 1.840 -11.545 1.00 90.25 79 GLN A N 1
ATOM 632 C CA . GLN A 1 79 ? 5.736 2.640 -10.597 1.00 90.25 79 GLN A CA 1
ATOM 633 C C . GLN A 1 79 ? 4.303 2.109 -10.522 1.00 90.25 79 GLN A C 1
ATOM 635 O O . GLN A 1 79 ? 3.623 1.989 -11.540 1.00 90.25 79 GLN A O 1
ATOM 640 N N . LYS A 1 80 ? 3.857 1.801 -9.306 1.00 90.38 80 LYS A N 1
ATOM 641 C CA . LYS A 1 80 ? 2.507 1.366 -8.936 1.00 90.38 80 LYS A CA 1
ATOM 642 C C . LYS A 1 80 ? 2.018 2.251 -7.791 1.00 90.38 80 LYS A C 1
ATOM 644 O O . LYS A 1 80 ? 2.025 1.852 -6.634 1.00 90.38 80 LYS A O 1
ATOM 649 N N . THR A 1 81 ? 1.644 3.484 -8.120 1.00 89.56 81 THR A N 1
ATOM 650 C CA . THR A 1 81 ? 1.203 4.499 -7.142 1.00 89.56 81 THR A CA 1
ATOM 651 C C . THR A 1 81 ? -0.320 4.597 -7.013 1.00 89.56 81 THR A C 1
ATOM 653 O O . THR A 1 81 ? -0.822 5.408 -6.238 1.00 89.56 81 THR A O 1
ATOM 656 N N . HIS A 1 82 ? -1.062 3.786 -7.772 1.00 94.25 82 HIS A N 1
ATOM 657 C CA . HIS A 1 82 ? -2.523 3.737 -7.781 1.00 94.25 82 HIS A CA 1
ATOM 658 C C . HIS A 1 82 ? -2.995 2.306 -7.540 1.00 94.25 82 HIS A C 1
ATOM 660 O O . HIS A 1 82 ? -2.406 1.371 -8.083 1.00 94.25 82 HIS A O 1
ATOM 666 N N . LEU A 1 83 ? -4.056 2.154 -6.746 1.00 96.62 83 LEU A N 1
ATOM 667 C CA . LEU A 1 83 ? -4.690 0.862 -6.499 1.00 96.62 83 LEU A CA 1
ATOM 668 C C . LEU A 1 83 ? -5.391 0.374 -7.768 1.00 96.62 83 LEU A C 1
ATOM 670 O O . LEU A 1 83 ? -6.071 1.143 -8.449 1.00 96.62 83 LEU A O 1
ATOM 674 N N . HIS A 1 84 ? -5.228 -0.907 -8.069 1.00 97.81 84 HIS A N 1
ATOM 675 C CA . HIS A 1 84 ? -6.005 -1.596 -9.086 1.00 97.81 84 HIS A CA 1
ATOM 676 C C . HIS A 1 84 ? -7.371 -1.997 -8.511 1.00 97.81 84 HIS A C 1
ATOM 678 O O . HIS A 1 84 ? -7.527 -2.144 -7.297 1.00 97.81 84 HIS A O 1
ATOM 684 N N . ASP A 1 85 ? -8.357 -2.247 -9.375 1.00 97.88 85 ASP A N 1
ATOM 685 C CA . ASP A 1 85 ? -9.701 -2.672 -8.950 1.00 97.88 85 ASP A CA 1
ATOM 686 C C . ASP A 1 85 ? -9.672 -3.937 -8.081 1.00 97.88 85 ASP A C 1
ATOM 688 O O . ASP A 1 85 ? -10.491 -4.105 -7.185 1.00 97.88 85 ASP A O 1
ATOM 692 N N . ASP A 1 86 ? -8.700 -4.814 -8.315 1.00 98.31 86 ASP A N 1
ATOM 693 C CA . ASP A 1 86 ? -8.467 -6.017 -7.507 1.00 98.31 86 ASP A CA 1
ATOM 694 C C . ASP A 1 86 ? -8.034 -5.689 -6.072 1.00 98.31 86 ASP A C 1
ATOM 696 O O . ASP A 1 86 ? -8.588 -6.250 -5.129 1.00 98.31 86 ASP A O 1
ATOM 700 N N . ASP A 1 87 ? -7.132 -4.716 -5.893 1.00 98.31 87 ASP A N 1
ATOM 701 C CA . ASP A 1 87 ? -6.706 -4.252 -4.568 1.00 98.31 87 ASP A CA 1
ATOM 702 C C . ASP A 1 87 ? -7.897 -3.614 -3.822 1.00 98.31 87 ASP A C 1
ATOM 704 O O . ASP A 1 87 ? -8.124 -3.881 -2.640 1.00 98.31 87 ASP A O 1
ATOM 708 N N . LEU A 1 88 ? -8.707 -2.819 -4.538 1.00 97.69 88 LEU A N 1
ATOM 709 C CA . LEU A 1 88 ? -9.917 -2.176 -4.010 1.00 97.69 88 LEU A CA 1
ATOM 710 C C . LEU A 1 88 ? -10.995 -3.193 -3.621 1.00 97.69 88 LEU A C 1
ATOM 712 O O . LEU A 1 88 ? -11.631 -3.070 -2.575 1.00 97.69 88 LEU A O 1
ATOM 716 N N . ASN A 1 89 ? -11.224 -4.204 -4.452 1.00 97.50 89 ASN A N 1
ATOM 717 C CA . ASN A 1 89 ? -12.201 -5.246 -4.158 1.00 97.50 89 ASN A CA 1
ATOM 718 C C . ASN A 1 89 ? -11.744 -6.110 -2.977 1.00 97.50 89 ASN A C 1
ATOM 720 O O . ASN A 1 89 ? -12.567 -6.453 -2.129 1.00 97.50 89 ASN A O 1
ATOM 724 N N . ALA A 1 90 ? -10.445 -6.409 -2.880 1.00 97.38 90 ALA A N 1
ATOM 725 C CA . ALA A 1 90 ? -9.880 -7.170 -1.773 1.00 97.38 90 ALA A CA 1
ATOM 726 C C . ALA A 1 90 ? -10.014 -6.428 -0.434 1.00 97.38 90 ALA A C 1
ATOM 728 O O . ALA A 1 90 ? -10.518 -7.007 0.528 1.00 97.38 90 ALA A O 1
ATOM 729 N N . ILE A 1 91 ? -9.645 -5.142 -0.365 1.00 97.50 91 ILE A N 1
ATOM 730 C CA . ILE A 1 91 ? -9.767 -4.371 0.885 1.00 97.50 91 ILE A CA 1
ATOM 731 C C . ILE A 1 91 ? -11.234 -4.209 1.308 1.00 97.50 91 ILE A C 1
ATOM 733 O O . ILE A 1 91 ? -11.565 -4.368 2.485 1.00 97.50 91 ILE A O 1
ATOM 737 N N . ARG A 1 92 ? -12.141 -3.994 0.345 1.00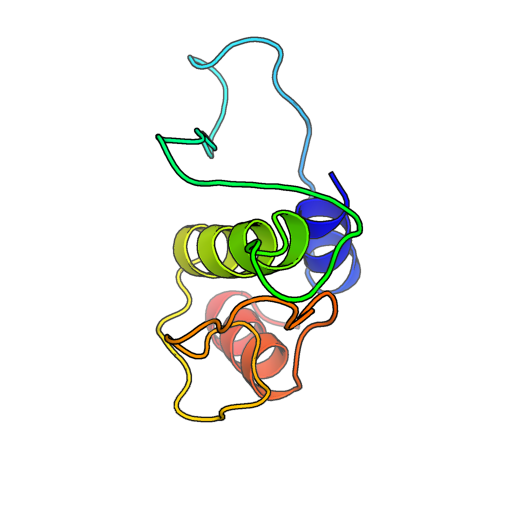 96.19 92 ARG A N 1
ATOM 738 C CA . ARG A 1 92 ? -13.585 -3.897 0.609 1.00 96.19 92 ARG A CA 1
ATOM 739 C C . ARG A 1 92 ? -14.196 -5.217 1.061 1.00 96.19 92 ARG A C 1
ATOM 741 O O . ARG A 1 92 ? -15.158 -5.207 1.822 1.00 96.19 92 ARG A O 1
ATOM 748 N N . ALA A 1 93 ? -13.651 -6.351 0.630 1.00 96.38 93 ALA A N 1
ATOM 749 C CA . ALA A 1 93 ? -14.099 -7.655 1.105 1.00 96.38 93 ALA A CA 1
ATOM 750 C C . ALA A 1 93 ? -13.784 -7.878 2.595 1.00 96.38 93 ALA A C 1
ATOM 752 O O . ALA A 1 93 ? -14.507 -8.622 3.256 1.00 96.38 93 ALA A O 1
ATOM 753 N N . ILE A 1 94 ? -12.737 -7.234 3.124 1.00 95.38 94 ILE A N 1
ATOM 754 C CA . ILE A 1 94 ? -12.343 -7.342 4.537 1.00 95.38 94 ILE A CA 1
ATOM 755 C C . ILE A 1 94 ? -13.092 -6.315 5.392 1.00 95.38 94 ILE A C 1
ATOM 757 O O . ILE A 1 94 ? -13.622 -6.665 6.446 1.00 95.38 94 ILE A O 1
ATOM 761 N N . TYR A 1 95 ? -13.148 -5.058 4.946 1.00 94.94 95 TYR A N 1
ATOM 762 C CA . TYR A 1 95 ? -13.590 -3.944 5.791 1.00 94.94 95 TYR A CA 1
ATOM 763 C C . TYR A 1 95 ? -14.881 -3.257 5.326 1.00 94.94 95 TYR A C 1
ATOM 765 O O . TYR A 1 95 ? -15.408 -2.407 6.040 1.00 94.94 95 TYR A O 1
ATOM 773 N N . GLY A 1 96 ? -15.431 -3.640 4.174 1.00 90.94 96 GLY A N 1
ATOM 774 C CA . GLY A 1 96 ? -16.593 -2.986 3.575 1.00 90.94 96 GLY A CA 1
ATOM 775 C C . GLY A 1 96 ? -16.232 -1.811 2.652 1.00 90.94 96 GLY A C 1
ATOM 776 O O . GLY A 1 96 ? -15.051 -1.519 2.455 1.00 90.94 96 GLY A O 1
ATOM 777 N N . PRO A 1 97 ? -17.250 -1.193 2.025 1.00 82.00 97 PRO A N 1
ATOM 778 C CA . PRO A 1 97 ? -17.082 -0.104 1.064 1.00 82.00 97 PRO A CA 1
ATOM 779 C C . PRO A 1 97 ? -16.470 1.169 1.657 1.00 82.00 97 PRO A C 1
ATOM 781 O O . PRO A 1 97 ? -16.660 1.435 2.867 1.00 82.00 97 PRO A O 1
#

InterPro domains:
  IPR001818 Peptidase M10, metallopeptidase [PF00413] (33-96)

Sequence (97 aa):
MRAFETWEANTHFTFSQSARVQTADILFSLEKETWGRGVPFLRYDLESVALHEIGHALGLAHSNIKDAVMWPHMNFGVQKTHLHDDDLNAIRAIYGP

Foldseek 3Di:
DLLQVQVVVLDVDDDDDDPDPVPDLDDDDDDDADEDDDPFQRHDDPSLVSNQVVLVSLPDAADPDPLASSDPDDHGNDDNSHGDVVSSVRSCVVHND

Organism: NCBI:txid37648

pLDDT: mean 86.51, std 12.17, range [53.84, 98.31]